Protein AF-A0A8T4AF01-F1 (afdb_monomer)

Sequence (53 aa):
MRERLPIIAIVGRPNVGKSTLFNRLVGKRQAIVGDRPGVTVDRLETTCMFHET

Structure (mmCIF, N/CA/C/O backbone):
data_AF-A0A8T4AF01-F1
#
_entry.id   AF-A0A8T4AF01-F1
#
loop_
_atom_site.group_PDB
_atom_site.id
_atom_site.type_symbol
_atom_site.labe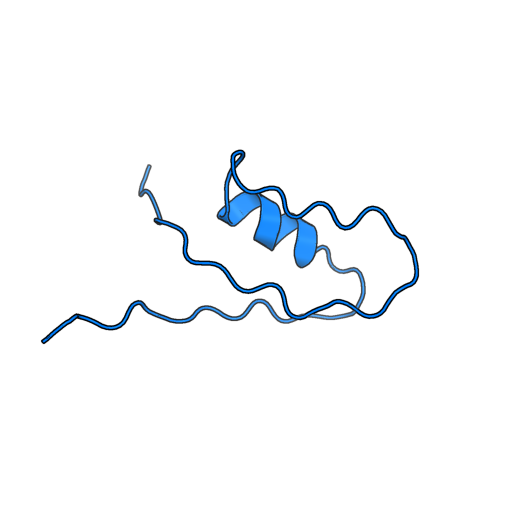l_atom_id
_atom_site.label_alt_id
_atom_site.label_comp_id
_atom_site.label_asym_id
_atom_site.label_entity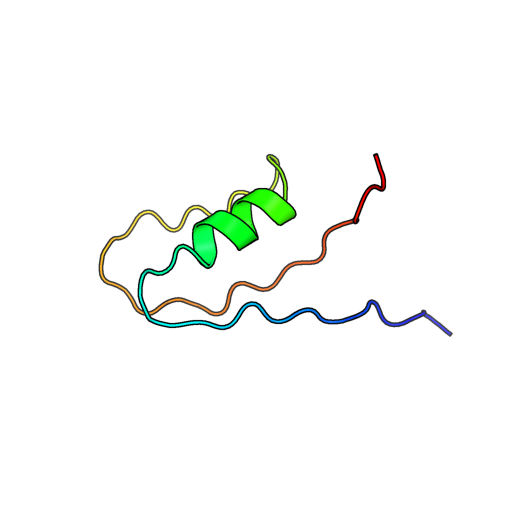_id
_atom_site.label_seq_id
_atom_site.pdbx_PDB_ins_code
_atom_site.Cartn_x
_atom_site.Cartn_y
_atom_site.Cartn_z
_atom_site.occupancy
_atom_site.B_iso_or_equiv
_atom_site.auth_seq_id
_atom_site.auth_comp_id
_at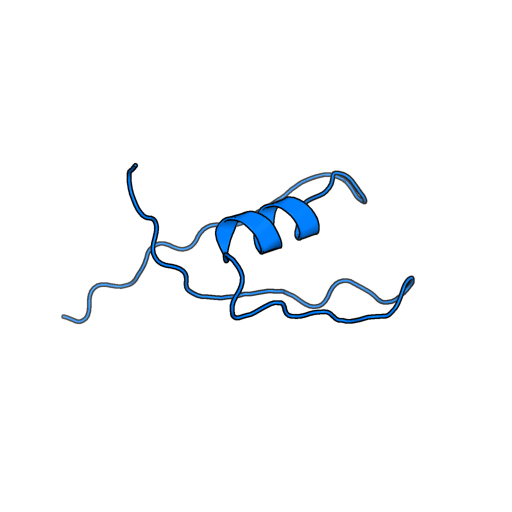om_site.auth_asym_id
_atom_site.auth_atom_id
_atom_site.pdbx_PDB_model_num
ATOM 1 N N . MET A 1 1 ? -26.644 -8.558 12.944 1.00 55.09 1 MET A N 1
ATOM 2 C CA . MET A 1 1 ? -26.059 -8.400 11.593 1.00 55.09 1 MET A CA 1
ATOM 3 C C . MET A 1 1 ? -24.551 -8.330 11.753 1.00 55.09 1 MET A C 1
ATOM 5 O O . MET A 1 1 ? -24.112 -7.608 12.634 1.00 55.09 1 MET A O 1
ATOM 9 N N . ARG A 1 2 ? -23.760 -9.093 10.989 1.00 61.25 2 ARG A N 1
ATOM 10 C CA . ARG A 1 2 ? -22.313 -8.835 10.922 1.00 61.25 2 ARG A CA 1
ATOM 11 C C . ARG A 1 2 ? -22.136 -7.593 10.053 1.00 61.25 2 ARG A C 1
ATOM 13 O O . ARG A 1 2 ? -22.551 -7.628 8.895 1.00 61.25 2 ARG A O 1
ATOM 20 N N . GLU A 1 3 ? -21.616 -6.507 10.612 1.00 77.12 3 GLU A N 1
ATOM 21 C CA . GLU A 1 3 ? -21.288 -5.316 9.828 1.00 77.12 3 GLU A CA 1
ATOM 22 C C . GLU A 1 3 ? -20.282 -5.704 8.742 1.00 77.12 3 GLU A C 1
ATOM 24 O O . GLU A 1 3 ? -19.262 -6.345 9.007 1.00 77.12 3 GLU A O 1
ATOM 29 N N . ARG A 1 4 ? -20.620 -5.396 7.488 1.00 83.25 4 ARG A N 1
ATOM 30 C CA . ARG A 1 4 ? -19.698 -5.583 6.371 1.00 83.25 4 ARG A CA 1
ATOM 31 C C . ARG A 1 4 ? -18.624 -4.511 6.474 1.00 83.25 4 ARG A C 1
ATOM 33 O O . ARG A 1 4 ? -18.950 -3.332 6.567 1.00 83.25 4 ARG A O 1
ATOM 40 N N . LEU A 1 5 ? -17.363 -4.925 6.421 1.00 85.25 5 LEU A N 1
ATOM 41 C CA . LEU A 1 5 ? -16.251 -3.985 6.350 1.00 85.25 5 LEU A CA 1
ATOM 42 C C . LEU A 1 5 ? -16.313 -3.193 5.032 1.00 85.25 5 LEU A C 1
ATOM 44 O O . LEU A 1 5 ? -16.705 -3.757 4.002 1.00 85.25 5 LEU A O 1
ATOM 48 N N . PRO A 1 6 ? -15.936 -1.903 5.045 1.00 88.81 6 PRO A N 1
ATOM 49 C CA . PRO A 1 6 ? -15.848 -1.108 3.828 1.00 88.81 6 PRO A CA 1
ATOM 50 C C . PRO A 1 6 ? -14.774 -1.673 2.890 1.00 88.81 6 PRO A C 1
ATOM 52 O O . PRO A 1 6 ? -13.714 -2.117 3.330 1.00 88.81 6 PRO A O 1
ATOM 55 N N . ILE A 1 7 ? -15.043 -1.633 1.583 1.00 89.62 7 ILE A N 1
ATOM 56 C CA . ILE A 1 7 ? -14.101 -2.065 0.543 1.00 89.62 7 ILE A CA 1
ATOM 57 C C . ILE A 1 7 ? -13.402 -0.832 -0.027 1.00 89.62 7 ILE A C 1
ATOM 59 O O . ILE A 1 7 ? -14.061 0.117 -0.452 1.00 89.62 7 ILE A O 1
ATOM 63 N N . ILE A 1 8 ? -12.070 -0.869 -0.079 1.00 88.50 8 ILE A N 1
ATOM 64 C CA . ILE A 1 8 ? -11.237 0.210 -0.620 1.00 88.50 8 ILE A CA 1
ATOM 65 C C . ILE A 1 8 ? -10.469 -0.317 -1.835 1.00 88.50 8 ILE A C 1
ATOM 67 O O . ILE A 1 8 ? -9.775 -1.327 -1.747 1.00 88.50 8 ILE A O 1
ATOM 71 N N . ALA A 1 9 ? -10.573 0.380 -2.969 1.00 90.81 9 ALA A N 1
ATOM 72 C CA . ALA A 1 9 ? -9.854 0.045 -4.197 1.00 90.81 9 ALA A CA 1
ATOM 73 C C . ALA A 1 9 ? -8.710 1.039 -4.464 1.00 90.81 9 ALA A C 1
ATOM 75 O O . ALA A 1 9 ? -8.923 2.250 -4.477 1.00 90.81 9 ALA A O 1
ATOM 76 N N . ILE A 1 10 ? -7.504 0.526 -4.734 1.00 87.06 10 ILE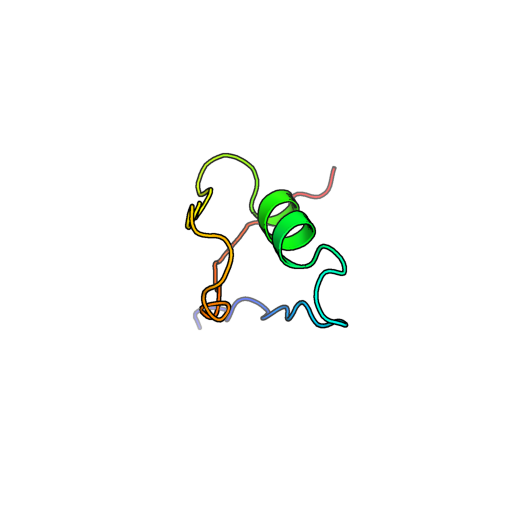 A N 1
ATOM 77 C CA . ILE A 1 10 ? -6.337 1.330 -5.134 1.00 87.06 10 ILE A CA 1
ATOM 78 C C . ILE A 1 10 ? -6.190 1.264 -6.657 1.00 87.06 10 ILE A C 1
ATOM 80 O O . ILE A 1 10 ? -5.819 0.229 -7.211 1.00 87.06 10 ILE A O 1
ATOM 84 N N . VAL A 1 11 ? -6.447 2.380 -7.341 1.00 87.50 11 VAL A N 1
ATOM 85 C CA . VAL A 1 11 ? -6.413 2.481 -8.810 1.00 87.50 11 VAL A CA 1
ATOM 86 C C . VAL A 1 11 ? -5.398 3.523 -9.279 1.00 87.50 11 VAL A C 1
ATOM 88 O O . VAL A 1 11 ? -5.109 4.491 -8.582 1.00 87.50 11 VAL A O 1
ATOM 91 N N . GLY A 1 12 ? -4.821 3.324 -10.464 1.00 87.88 12 GLY A N 1
ATOM 92 C CA . GLY A 1 12 ? -3.854 4.259 -11.039 1.00 87.88 12 GLY A CA 1
ATOM 93 C C . GLY A 1 12 ? -3.055 3.663 -12.194 1.00 87.88 12 GLY A C 1
ATOM 94 O O . GLY A 1 12 ? -3.089 2.452 -12.428 1.00 87.88 12 GLY A O 1
ATOM 95 N N . ARG A 1 13 ? -2.302 4.518 -12.899 1.00 89.75 13 ARG A N 1
ATOM 96 C CA . ARG A 1 13 ? -1.474 4.126 -14.056 1.00 89.75 13 ARG A CA 1
ATOM 97 C C . ARG A 1 13 ? -0.498 2.982 -13.710 1.00 89.75 13 ARG A C 1
ATOM 99 O O . ARG A 1 13 ? -0.179 2.766 -12.531 1.00 89.75 13 ARG A O 1
ATOM 106 N N . PRO A 1 14 ? -0.001 2.222 -14.700 1.00 85.69 14 PRO A N 1
ATOM 107 C CA . PRO A 1 14 ? 1.075 1.261 -14.472 1.00 85.69 14 PRO A CA 1
ATOM 108 C C . PRO A 1 14 ? 2.263 1.906 -13.734 1.00 85.69 14 PRO A C 1
ATOM 110 O O . PRO A 1 14 ? 2.578 3.070 -13.960 1.00 85.69 14 PRO A O 1
ATOM 113 N N . ASN A 1 15 ? 2.884 1.163 -12.813 1.00 82.50 15 ASN A N 1
ATOM 114 C CA . ASN A 1 15 ? 4.112 1.549 -12.095 1.00 82.50 15 ASN A CA 1
ATOM 115 C C . ASN A 1 15 ? 4.067 2.803 -11.192 1.00 82.50 15 ASN A C 1
ATOM 117 O O . ASN A 1 15 ? 5.098 3.194 -10.662 1.00 82.50 15 ASN A O 1
ATOM 121 N N . VAL A 1 16 ? 2.896 3.385 -10.901 1.00 86.50 16 VAL A N 1
ATOM 122 C CA . VAL A 1 16 ? 2.779 4.556 -9.989 1.00 86.50 16 VAL A CA 1
ATOM 123 C C . VAL A 1 16 ? 2.911 4.240 -8.488 1.00 86.50 16 VAL A C 1
ATOM 125 O O . VAL A 1 16 ? 2.537 5.054 -7.653 1.00 86.50 16 VAL A O 1
ATOM 128 N N . GLY A 1 17 ? 3.385 3.045 -8.120 1.00 86.31 17 GLY A N 1
ATOM 129 C CA . GLY A 1 17 ? 3.589 2.676 -6.710 1.00 86.31 17 GLY A CA 1
ATOM 130 C C . GLY A 1 17 ? 2.351 2.160 -5.962 1.00 86.31 17 GLY A C 1
ATOM 131 O O . GLY A 1 17 ? 2.345 2.143 -4.736 1.00 86.31 17 GLY A O 1
ATOM 132 N N . LYS A 1 18 ? 1.311 1.692 -6.669 1.00 89.50 18 LYS A N 1
ATOM 133 C CA . LYS A 1 18 ? 0.092 1.106 -6.060 1.00 89.50 18 LYS A CA 1
ATOM 134 C C . LYS A 1 18 ? 0.410 0.002 -5.044 1.00 89.50 18 LYS A C 1
ATOM 136 O O . LYS A 1 18 ? -0.093 0.037 -3.929 1.00 89.50 18 LYS A O 1
ATOM 141 N N . SER A 1 19 ? 1.293 -0.930 -5.404 1.00 80.94 19 SER A N 1
ATOM 142 C CA . SER A 1 19 ? 1.712 -2.026 -4.520 1.00 80.94 19 SER A CA 1
ATOM 143 C C . SER A 1 19 ? 2.502 -1.523 -3.309 1.00 80.94 19 SER A C 1
ATOM 145 O O . SER A 1 19 ? 2.354 -2.049 -2.213 1.00 80.94 19 SER A O 1
ATOM 147 N N . THR A 1 20 ? 3.294 -0.457 -3.469 1.00 84.75 20 THR A N 1
ATOM 148 C CA . THR A 1 20 ? 4.003 0.197 -2.360 1.00 84.75 20 THR A CA 1
ATOM 149 C C . THR A 1 20 ? 3.026 0.820 -1.364 1.00 84.75 20 THR A C 1
ATOM 151 O O . THR A 1 20 ? 3.204 0.660 -0.157 1.00 84.75 20 THR A O 1
ATOM 154 N N . LEU A 1 21 ? 1.979 1.497 -1.853 1.00 85.62 21 LEU A N 1
ATOM 155 C CA . LEU A 1 21 ? 0.919 2.051 -1.008 1.00 85.62 21 LEU A CA 1
ATOM 156 C C . LEU A 1 21 ? 0.131 0.942 -0.303 1.00 85.62 21 LEU A C 1
ATOM 158 O O . LEU A 1 21 ? -0.038 1.010 0.910 1.00 85.62 21 LEU A O 1
ATOM 162 N N . PHE A 1 22 ? -0.284 -0.093 -1.038 1.00 86.06 22 PHE A N 1
ATOM 163 C CA . PHE A 1 22 ? -0.963 -1.263 -0.475 1.00 86.06 22 PHE A CA 1
ATOM 164 C C . PHE A 1 22 ? -0.145 -1.881 0.668 1.00 86.06 22 PHE A C 1
ATOM 166 O O . PHE A 1 22 ? -0.627 -1.993 1.790 1.00 86.06 22 PHE A O 1
ATOM 173 N N . ASN A 1 23 ? 1.136 -2.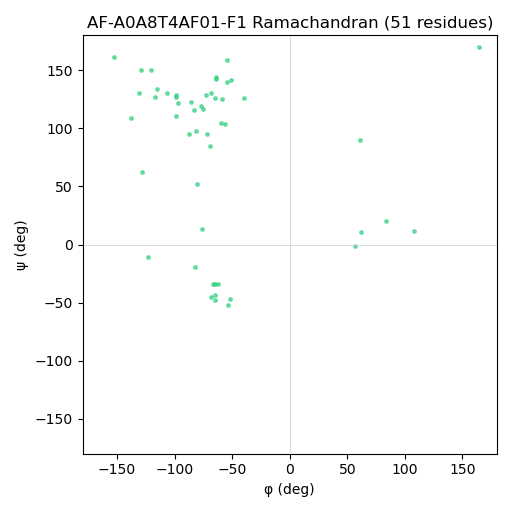168 0.429 1.00 81.69 23 ASN A N 1
ATOM 174 C CA . ASN A 1 23 ? 2.026 -2.750 1.436 1.00 81.69 23 ASN A CA 1
ATOM 175 C C . ASN A 1 23 ? 2.229 -1.840 2.658 1.00 81.69 23 ASN A C 1
ATOM 177 O O . ASN A 1 23 ? 2.375 -2.333 3.777 1.00 81.69 23 ASN A O 1
ATOM 181 N N . ARG A 1 24 ? 2.231 -0.514 2.464 1.00 82.38 24 ARG A N 1
ATOM 182 C CA . ARG A 1 24 ? 2.306 0.453 3.567 1.00 82.38 24 ARG A CA 1
ATOM 183 C C . ARG A 1 24 ? 1.032 0.450 4.412 1.00 82.38 24 ARG A C 1
ATOM 185 O O . ARG A 1 24 ? 1.151 0.437 5.631 1.00 82.38 24 ARG A O 1
ATOM 192 N N . LEU A 1 25 ? -0.143 0.445 3.778 1.00 82.62 25 LEU A N 1
ATOM 193 C CA . LEU A 1 25 ? -1.440 0.412 4.467 1.00 82.62 25 LEU A CA 1
ATOM 194 C C . LEU A 1 25 ? -1.644 -0.893 5.249 1.00 82.62 25 LEU A C 1
ATOM 196 O O . LEU A 1 25 ? -2.232 -0.878 6.324 1.00 82.62 25 LEU A O 1
ATOM 200 N N . VAL A 1 26 ? -1.119 -2.009 4.739 1.00 79.12 26 VAL A N 1
ATOM 201 C CA . VAL A 1 26 ? -1.269 -3.336 5.359 1.00 79.12 26 VAL A CA 1
ATOM 202 C C . VAL A 1 26 ? -0.262 -3.589 6.495 1.00 79.12 26 VAL A C 1
ATOM 204 O O . VAL A 1 26 ? -0.513 -4.435 7.345 1.00 79.12 26 VAL A O 1
ATOM 207 N N . GLY A 1 27 ? 0.852 -2.850 6.569 1.00 67.75 27 GLY A N 1
ATOM 208 C CA . GLY A 1 27 ? 1.689 -2.759 7.775 1.00 67.75 27 GLY A CA 1
ATOM 209 C C . GLY A 1 27 ? 2.313 -4.075 8.292 1.00 67.75 27 GLY 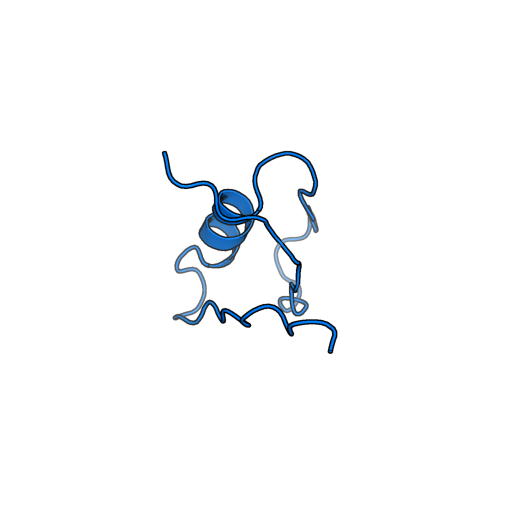A C 1
ATOM 210 O O . GLY A 1 27 ? 1.794 -4.739 9.181 1.00 67.75 27 GLY A O 1
ATOM 211 N N . LYS A 1 28 ? 3.520 -4.402 7.810 1.00 54.31 28 LYS A N 1
ATOM 212 C CA . LYS A 1 28 ? 4.588 -5.206 8.467 1.00 54.31 28 LYS A CA 1
ATOM 213 C C . LYS A 1 28 ? 4.349 -6.647 8.983 1.00 54.31 28 LYS A C 1
ATOM 215 O O . LYS A 1 28 ? 5.339 -7.247 9.400 1.00 54.31 28 LYS A O 1
ATOM 220 N N . ARG A 1 29 ? 3.168 -7.276 8.913 1.00 50.31 29 ARG A N 1
ATOM 221 C CA . ARG A 1 29 ? 3.044 -8.734 9.215 1.00 50.31 29 ARG A CA 1
ATOM 222 C C . ARG A 1 29 ? 2.455 -9.615 8.117 1.00 50.31 29 ARG A C 1
ATOM 224 O O . ARG A 1 29 ? 2.581 -10.831 8.202 1.00 50.31 29 ARG A O 1
ATOM 231 N N . GLN A 1 30 ? 1.899 -9.027 7.066 1.00 48.16 30 GLN A N 1
ATOM 232 C CA . GLN A 1 30 ? 1.464 -9.754 5.873 1.00 48.16 30 GLN A CA 1
ATOM 233 C C . GLN A 1 30 ? 2.062 -9.101 4.632 1.00 48.16 30 GLN A C 1
ATOM 235 O O . GLN A 1 30 ? 1.364 -8.554 3.784 1.00 48.16 30 GLN A O 1
ATOM 240 N N . ALA A 1 31 ? 3.390 -9.107 4.543 1.00 45.06 31 ALA A N 1
ATOM 241 C CA . ALA A 1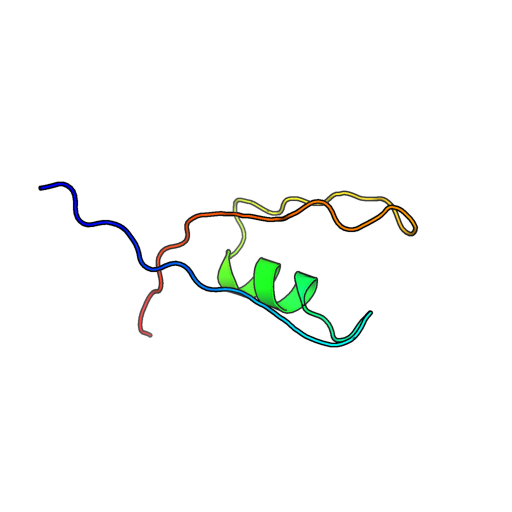 31 ? 4.039 -8.796 3.283 1.00 45.06 31 ALA A CA 1
ATOM 242 C C . ALA A 1 31 ? 3.799 -9.984 2.338 1.00 45.06 31 ALA A C 1
ATOM 244 O O . ALA A 1 31 ? 4.515 -10.981 2.393 1.00 45.06 31 ALA A O 1
ATOM 245 N N . ILE A 1 32 ? 2.764 -9.896 1.499 1.00 50.03 32 ILE A N 1
ATOM 246 C CA . ILE A 1 32 ? 2.633 -10.745 0.311 1.00 50.03 32 ILE A CA 1
ATOM 247 C C . ILE A 1 32 ? 3.733 -10.279 -0.652 1.00 50.03 32 ILE A C 1
ATOM 249 O O . ILE A 1 32 ? 3.530 -9.395 -1.482 1.00 50.03 32 ILE A O 1
ATOM 253 N N . VAL A 1 33 ? 4.945 -10.804 -0.471 1.00 45.81 33 VAL A N 1
ATOM 254 C CA . VAL A 1 33 ? 6.056 -10.602 -1.404 1.00 45.81 33 VAL A CA 1
ATOM 255 C C . VAL A 1 33 ? 5.960 -11.692 -2.466 1.00 45.81 33 VAL A C 1
ATOM 257 O O . VAL A 1 33 ? 6.413 -12.814 -2.268 1.00 45.81 33 VAL A O 1
ATOM 260 N N . GLY A 1 34 ? 5.327 -11.366 -3.593 1.00 46.44 34 GLY A N 1
ATOM 261 C CA . GLY A 1 34 ? 5.519 -12.099 -4.841 1.00 46.44 34 GLY A CA 1
ATOM 262 C C . GLY A 1 34 ? 6.797 -11.595 -5.506 1.00 46.44 34 GLY A C 1
ATOM 263 O O . GLY A 1 34 ? 6.789 -10.545 -6.142 1.00 46.44 34 GLY A O 1
ATOM 264 N N . ASP A 1 35 ? 7.901 -12.312 -5.315 1.00 43.72 35 ASP A N 1
ATOM 265 C CA . ASP A 1 35 ? 9.257 -11.913 -5.715 1.00 43.72 35 ASP A CA 1
ATOM 266 C C . ASP A 1 35 ? 9.549 -12.162 -7.211 1.00 43.72 35 ASP A C 1
ATOM 268 O O . ASP A 1 35 ? 10.498 -12.860 -7.571 1.00 43.72 35 ASP A O 1
ATOM 272 N N . ARG A 1 36 ? 8.691 -11.676 -8.125 1.00 41.16 36 ARG A N 1
ATOM 273 C CA . ARG A 1 36 ? 8.915 -11.839 -9.576 1.00 41.16 36 ARG A CA 1
ATOM 274 C C . ARG A 1 36 ? 8.602 -10.571 -10.377 1.00 41.16 36 ARG A C 1
ATOM 276 O O . ARG A 1 36 ? 7.430 -10.242 -10.568 1.00 41.16 36 ARG A O 1
ATOM 283 N N . PRO A 1 37 ? 9.625 -9.880 -10.915 1.00 41.16 37 PRO A N 1
ATOM 284 C CA . PRO A 1 37 ? 9.422 -8.864 -11.938 1.00 41.16 37 PRO A CA 1
ATOM 285 C C . PRO A 1 37 ? 8.879 -9.532 -13.210 1.00 41.16 37 PRO A C 1
ATOM 287 O O . PRO A 1 37 ? 9.488 -10.467 -13.722 1.00 41.16 37 PRO A O 1
ATOM 290 N N . GLY A 1 38 ? 7.746 -9.050 -13.731 1.00 46.94 38 GLY A N 1
ATOM 291 C CA . GLY A 1 38 ? 7.257 -9.427 -15.065 1.00 46.94 38 GLY A CA 1
ATOM 292 C C . GLY A 1 38 ? 6.034 -10.348 -15.140 1.00 46.94 38 GLY A C 1
ATOM 293 O O . GLY A 1 38 ? 5.727 -10.810 -16.234 1.00 46.94 38 GLY A O 1
ATOM 294 N N . VAL A 1 39 ? 5.303 -10.597 -14.049 1.00 41.16 39 VAL A N 1
ATOM 295 C CA . VAL A 1 39 ? 4.040 -11.359 -14.103 1.00 41.16 39 VAL A CA 1
ATOM 296 C C . VAL A 1 39 ? 2.871 -10.466 -13.695 1.00 41.16 39 VAL A C 1
ATOM 298 O O . VAL A 1 39 ? 2.969 -9.696 -12.739 1.00 41.16 39 VAL A O 1
ATOM 301 N N . THR A 1 40 ? 1.797 -10.525 -14.486 1.00 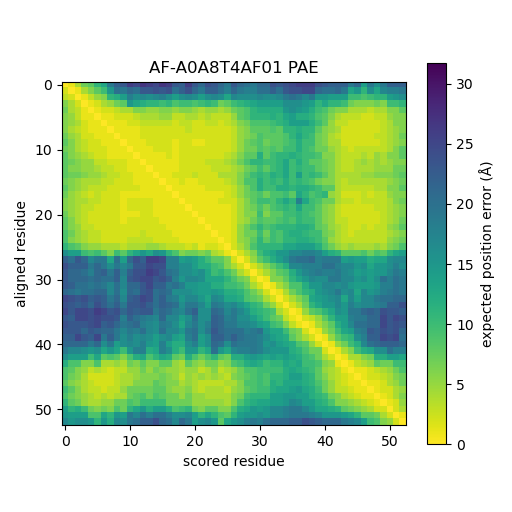47.78 40 THR A N 1
ATOM 302 C CA . THR A 1 40 ? 0.524 -9.818 -14.310 1.00 47.78 40 THR A CA 1
ATOM 303 C C . THR A 1 40 ? 0.117 -9.786 -12.843 1.00 47.78 40 THR A C 1
ATOM 305 O O . THR A 1 40 ? 0.073 -10.818 -12.186 1.00 47.78 40 THR A O 1
ATOM 308 N N . VAL A 1 41 ? -0.140 -8.579 -12.342 1.00 54.84 41 VAL A N 1
ATOM 309 C CA . VAL A 1 41 ? -0.497 -8.298 -10.951 1.00 54.84 41 VAL A CA 1
ATOM 310 C C . VAL A 1 41 ? -1.725 -9.123 -10.570 1.00 54.84 41 VAL A C 1
ATOM 312 O O . VAL A 1 41 ? -2.841 -8.779 -10.962 1.00 54.84 41 VAL A O 1
ATOM 315 N N . ASP A 1 42 ? -1.518 -10.198 -9.812 1.00 56.19 42 ASP A N 1
ATOM 316 C CA . ASP A 1 42 ? -2.600 -10.888 -9.121 1.00 56.19 42 ASP A CA 1
ATOM 317 C C . ASP A 1 42 ? -3.360 -9.871 -8.265 1.00 56.19 42 ASP A C 1
ATOM 319 O O . ASP A 1 42 ? -2.776 -8.965 -7.659 1.00 56.19 42 ASP A O 1
ATOM 323 N N . ARG A 1 43 ? -4.688 -9.987 -8.247 1.00 63.59 43 ARG A N 1
ATOM 324 C CA . ARG A 1 43 ? -5.553 -9.140 -7.425 1.00 63.59 43 ARG A CA 1
ATOM 325 C C . ARG A 1 43 ? -5.166 -9.330 -5.954 1.00 63.59 43 ARG A C 1
ATOM 327 O O . ARG A 1 43 ? -5.510 -10.338 -5.348 1.00 63.59 43 ARG A O 1
ATOM 334 N N . LEU A 1 44 ? -4.468 -8.350 -5.384 1.00 71.69 44 LEU A N 1
ATOM 335 C CA . LEU A 1 44 ? -4.153 -8.313 -3.959 1.00 71.69 44 LEU A CA 1
ATOM 336 C C . LEU A 1 44 ? -5.349 -7.732 -3.202 1.00 71.69 44 LEU A C 1
ATOM 338 O O . LEU A 1 44 ? -5.718 -6.575 -3.396 1.00 71.69 44 LEU A O 1
ATOM 342 N N . GLU A 1 45 ? -5.952 -8.548 -2.345 1.00 78.69 45 GLU A N 1
ATOM 343 C CA . GLU A 1 45 ? -7.059 -8.169 -1.473 1.00 78.69 45 GLU A CA 1
ATOM 344 C C . GLU A 1 45 ? -6.734 -8.629 -0.054 1.00 78.69 45 GLU A C 1
ATOM 346 O O . GLU A 1 45 ? -6.314 -9.765 0.160 1.00 78.69 45 GLU A O 1
ATOM 351 N N . THR A 1 46 ? -6.879 -7.733 0.917 1.00 79.94 46 THR A N 1
ATOM 352 C CA . THR A 1 46 ? -6.725 -8.076 2.329 1.00 79.94 46 THR A CA 1
ATOM 353 C C . THR A 1 46 ? -7.563 -7.148 3.194 1.00 79.94 46 THR A C 1
ATOM 355 O O . THR A 1 46 ? -7.949 -6.056 2.770 1.00 79.94 46 THR A O 1
ATOM 358 N N . THR A 1 47 ? -7.811 -7.585 4.420 1.00 82.56 47 THR A N 1
ATOM 359 C CA . THR A 1 47 ? -8.467 -6.795 5.455 1.00 82.56 47 THR A CA 1
ATOM 360 C C . THR A 1 47 ? -7.401 -6.221 6.378 1.00 82.56 47 THR A C 1
ATOM 362 O O . THR A 1 47 ? -6.599 -6.969 6.933 1.00 82.56 47 THR A O 1
ATOM 365 N N . CYS A 1 48 ? -7.405 -4.907 6.587 1.00 78.19 48 CYS A N 1
ATOM 366 C CA . CYS A 1 48 ? -6.528 -4.246 7.552 1.00 78.19 48 CYS A CA 1
ATOM 367 C C . CYS A 1 48 ? -7.324 -3.330 8.487 1.00 78.19 48 CYS A C 1
ATOM 369 O O . CYS A 1 48 ? -8.345 -2.765 8.096 1.00 78.19 48 CYS A O 1
A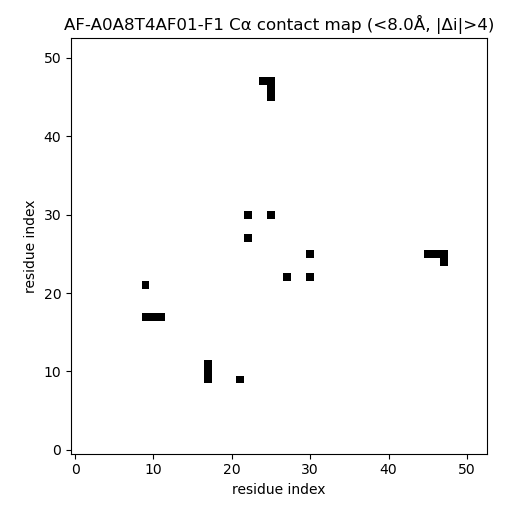TOM 371 N N . MET A 1 49 ? -6.833 -3.163 9.716 1.00 81.38 49 MET A N 1
ATOM 372 C CA . MET A 1 49 ? -7.377 -2.193 10.665 1.00 81.38 49 MET A CA 1
ATOM 373 C C . MET A 1 49 ? -6.728 -0.836 10.422 1.00 81.38 49 MET A C 1
ATOM 375 O O . MET A 1 49 ? -5.506 -0.710 10.512 1.00 81.38 49 MET A O 1
ATOM 379 N N . PHE A 1 50 ? -7.539 0.181 10.154 1.00 77.88 50 PHE A N 1
ATOM 380 C CA . PHE A 1 50 ? -7.066 1.558 10.151 1.00 77.88 50 PHE A CA 1
ATOM 381 C C . PHE A 1 50 ? -6.922 2.021 11.607 1.00 77.88 50 PHE A C 1
ATOM 383 O O . PHE A 1 50 ? -7.895 1.984 12.355 1.00 77.88 50 PHE A O 1
ATOM 390 N N . HIS A 1 51 ? -5.709 2.384 12.025 1.00 69.50 51 HIS A N 1
ATOM 391 C CA . HIS A 1 51 ? -5.482 3.044 13.312 1.00 69.50 51 HIS A CA 1
ATOM 392 C C . HIS A 1 51 ? -5.400 4.548 13.059 1.00 69.50 51 HIS A C 1
ATOM 394 O O . HIS A 1 51 ? -4.561 4.990 12.274 1.00 69.50 51 HIS A O 1
ATOM 400 N N . GLU A 1 52 ? -6.266 5.321 13.709 1.00 62.62 52 GLU A N 1
ATOM 401 C CA . GLU A 1 52 ? -6.062 6.762 13.850 1.00 62.62 52 GLU A CA 1
ATOM 402 C C . GLU A 1 52 ? -4.861 6.975 14.785 1.00 62.62 52 GLU A C 1
ATOM 404 O O . GLU A 1 52 ? -4.752 6.306 15.814 1.00 62.62 52 GLU A O 1
ATOM 409 N N . THR A 1 53 ? -3.912 7.816 14.368 1.00 56.69 53 THR A N 1
ATOM 410 C CA . THR A 1 53 ? -2.754 8.222 15.188 1.00 56.69 53 THR A CA 1
ATOM 411 C C . THR A 1 53 ? -3.170 9.058 16.383 1.00 56.69 53 THR A C 1
ATOM 413 O O . THR A 1 53 ? -4.060 9.915 16.194 1.00 56.69 53 THR A O 1
#

pLDDT: mean 70.74, std 16.83, range [41.16, 90.81]

Solvent-accessible surface area (backbone atoms only — not comparable to full-atom values): 4148 Å² total; per-residue (Å²): 131,84,81,78,78,87,87,85,84,91,81,77,69,87,91,75,47,64,68,59,52,50,53,58,69,55,52,94,80,73,79,85,75,77,94,59,94,89,63,83,81,72,90,85,81,85,89,70,82,86,75,86,130

Foldseek 3Di:
DPDDDDDDDQDDDPPPCSLVVVDVQQDDPDPPDPPDPDDDDDDDDDDHDDDDD

Secondary structure (DSSP, 8-state):
-PPPPPP-----STTSSHHHHHHHHH-SS-------TTS---------PPPP-

Radius of gyration: 13.05 Å; Cα contacts (8 Å, |Δi|>4): 11; chains: 1; bounding box: 36×20×30 Å

Mean predicted aligned error: 9.6 Å